Protein AF-A0A4S3MBA0-F1 (afdb_monomer)

Structure (mmCIF, N/CA/C/O backbone):
data_AF-A0A4S3MBA0-F1
#
_entry.id   AF-A0A4S3MBA0-F1
#
loop_
_atom_site.group_PDB
_atom_site.id
_atom_site.type_symbol
_atom_site.label_atom_id
_atom_site.label_alt_id
_atom_site.label_comp_id
_atom_site.label_asym_id
_atom_site.label_entity_id
_atom_site.label_seq_id
_atom_site.pdbx_PDB_ins_code
_atom_site.Cartn_x
_atom_site.Cartn_y
_atom_site.Cartn_z
_atom_site.occupancy
_atom_site.B_iso_or_equiv
_atom_site.auth_seq_id
_atom_site.auth_comp_id
_atom_site.auth_asym_id
_atom_site.auth_atom_id
_atom_site.pdbx_PDB_model_num
ATOM 1 N N . MET A 1 1 ? -13.113 13.086 11.455 1.00 45.12 1 MET A N 1
ATOM 2 C CA . MET A 1 1 ? -12.172 13.258 10.327 1.00 45.12 1 MET A CA 1
ATOM 3 C C . MET A 1 1 ? -11.023 12.290 10.549 1.00 45.12 1 MET A C 1
ATOM 5 O O . MET A 1 1 ? -10.414 12.361 11.603 1.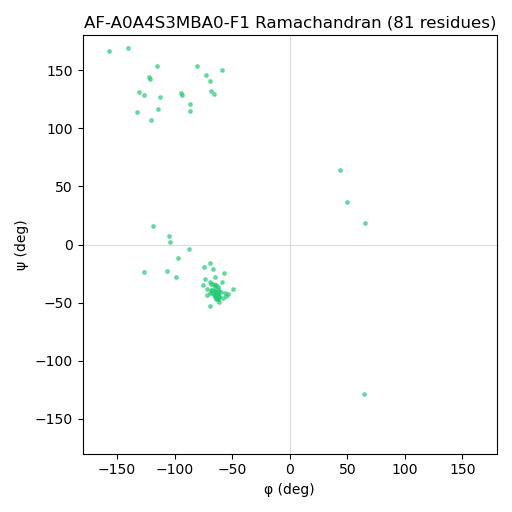00 45.12 1 MET A O 1
ATOM 9 N N . LEU A 1 2 ? -10.809 11.329 9.647 1.00 52.19 2 LEU A N 1
ATOM 10 C CA . LEU A 1 2 ? -9.663 10.414 9.713 1.00 52.19 2 LEU A CA 1
ATOM 11 C C . LEU A 1 2 ? -8.499 11.098 8.996 1.00 52.19 2 LEU A C 1
ATOM 13 O O . LEU A 1 2 ? -8.607 11.391 7.805 1.00 52.19 2 LEU A O 1
ATOM 17 N N . GLU A 1 3 ? -7.440 11.422 9.731 1.00 51.56 3 GLU A N 1
ATOM 18 C CA . GLU A 1 3 ? -6.244 12.037 9.165 1.00 51.56 3 GLU A CA 1
ATOM 19 C C . GLU A 1 3 ? -5.536 11.056 8.215 1.00 51.56 3 GLU A C 1
ATOM 21 O O . GLU A 1 3 ? -5.277 9.902 8.552 1.00 51.56 3 GLU A O 1
ATOM 26 N N . ASN A 1 4 ? -5.239 11.539 7.007 1.00 66.69 4 ASN A N 1
ATOM 27 C CA . ASN A 1 4 ? -4.096 11.137 6.185 1.00 66.69 4 ASN A CA 1
ATOM 28 C C . ASN A 1 4 ? -3.794 9.635 6.108 1.00 66.69 4 ASN A C 1
ATOM 30 O O . ASN A 1 4 ? -2.719 9.186 6.495 1.00 66.69 4 ASN A O 1
ATOM 34 N N . GLY A 1 5 ? -4.719 8.856 5.545 1.00 83.25 5 GLY A N 1
ATOM 35 C CA . GLY A 1 5 ? -4.388 7.512 5.074 1.00 83.25 5 GLY A CA 1
ATOM 36 C C . GLY A 1 5 ? -3.993 6.521 6.173 1.00 83.25 5 GLY A C 1
ATOM 37 O O . GLY A 1 5 ? -3.397 5.507 5.847 1.00 83.25 5 GLY A O 1
ATOM 38 N N . VAL A 1 6 ? -4.312 6.755 7.451 1.00 93.50 6 VAL A N 1
ATOM 39 C CA . VAL A 1 6 ? -4.114 5.765 8.527 1.00 93.50 6 VAL A CA 1
ATOM 40 C C . VAL A 1 6 ? -5.469 5.311 9.059 1.00 93.50 6 VAL A C 1
ATOM 42 O O . VAL A 1 6 ? -6.303 6.131 9.438 1.00 93.50 6 VAL A O 1
ATOM 45 N N . LEU A 1 7 ? -5.705 3.998 9.087 1.00 94.62 7 LEU A N 1
ATOM 46 C CA . LEU A 1 7 ? -6.966 3.409 9.535 1.00 94.62 7 LE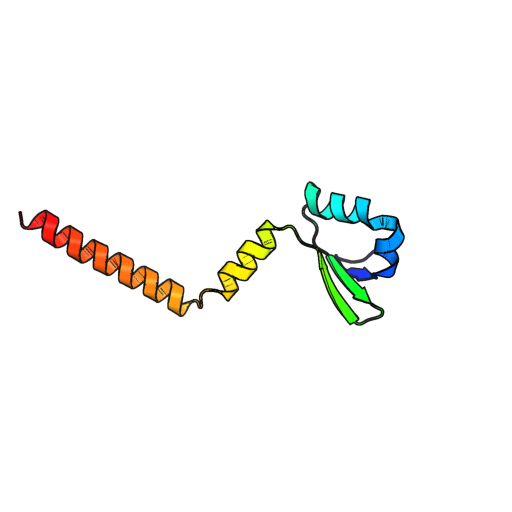U A CA 1
ATOM 47 C C . LEU A 1 7 ? -6.728 2.353 10.617 1.00 94.62 7 LEU A C 1
ATOM 49 O O . LEU A 1 7 ? -5.974 1.405 10.394 1.00 94.62 7 LEU A O 1
ATOM 53 N N . PRO A 1 8 ? -7.420 2.419 11.764 1.00 94.44 8 PRO A N 1
ATOM 54 C CA . PRO A 1 8 ? -7.393 1.316 12.706 1.00 94.44 8 PRO A CA 1
ATOM 55 C C . PRO A 1 8 ? -8.136 0.112 12.116 1.00 94.44 8 PRO A C 1
ATOM 57 O O . PRO A 1 8 ? -9.199 0.236 11.511 1.00 94.44 8 PRO A O 1
ATOM 60 N N . SER A 1 9 ? -7.610 -1.087 12.342 1.00 94.06 9 SER A N 1
ATOM 61 C CA . SER A 1 9 ? -8.204 -2.353 11.887 1.00 94.06 9 SER A CA 1
ATOM 62 C C . SER A 1 9 ? -9.637 -2.570 12.389 1.00 94.06 9 SER A C 1
ATOM 64 O O . SER A 1 9 ? -10.416 -3.264 11.740 1.00 94.06 9 SER A O 1
ATOM 66 N N . SER A 1 10 ? -10.021 -1.946 13.507 1.00 94.56 10 SER A N 1
ATOM 67 C CA . SER A 1 10 ? -11.405 -1.929 13.991 1.00 94.56 10 SER A CA 1
ATOM 68 C C . SER A 1 10 ? -12.356 -1.186 13.048 1.00 94.56 10 SER A C 1
ATOM 70 O O . SER A 1 10 ? -13.479 -1.645 12.859 1.00 94.56 10 SER A O 1
ATOM 72 N N . TYR A 1 11 ? -11.911 -0.100 12.408 1.00 93.62 11 TYR A N 1
ATOM 73 C CA . TYR A 1 11 ? -12.714 0.683 11.461 1.00 93.62 11 TYR A CA 1
ATOM 74 C C . TYR A 1 11 ? -13.043 -0.109 10.190 1.00 93.62 11 TYR A C 1
ATOM 76 O O . TYR A 1 11 ? -14.139 0.011 9.640 1.00 93.62 11 TYR A O 1
ATOM 84 N N . LEU A 1 12 ? -12.124 -0.977 9.757 1.00 92.25 12 LEU A N 1
ATOM 85 C CA . LEU A 1 12 ? -12.327 -1.827 8.585 1.00 92.25 12 LEU A CA 1
ATOM 86 C C . LEU A 1 12 ? -13.463 -2.837 8.776 1.00 92.25 12 LEU A C 1
ATOM 88 O O . LEU A 1 12 ? -14.095 -3.205 7.796 1.00 92.25 12 LEU A O 1
ATOM 92 N N . ARG A 1 13 ? -13.767 -3.266 10.009 1.00 90.75 13 ARG A N 1
ATOM 93 C CA . ARG A 1 13 ? -14.806 -4.285 10.253 1.00 90.75 13 ARG A CA 1
ATOM 94 C C . ARG A 1 13 ? -16.185 -3.872 9.743 1.00 90.75 13 ARG A C 1
ATOM 96 O O . ARG A 1 13 ? -16.952 -4.730 9.329 1.00 90.75 13 ARG A O 1
ATOM 103 N N . THR A 1 14 ? -16.480 -2.579 9.771 1.00 94.75 14 THR A N 1
ATOM 104 C CA . THR A 1 14 ? -17.760 -2.012 9.33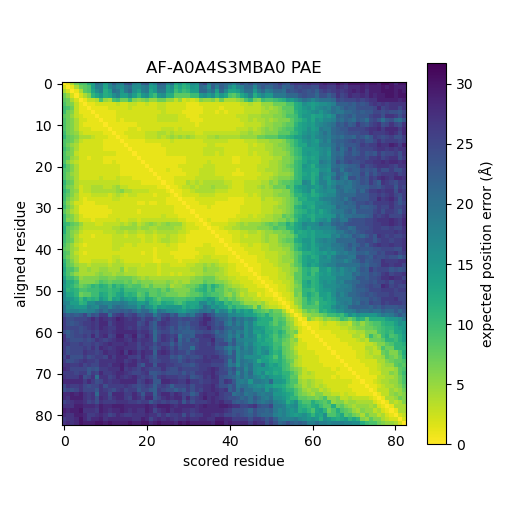1 1.00 94.75 14 THR A CA 1
ATOM 105 C C . THR A 1 14 ? -17.669 -1.282 7.996 1.00 94.75 14 THR A C 1
ATOM 107 O O . THR A 1 14 ? -18.680 -1.172 7.317 1.00 94.75 14 THR A O 1
ATOM 110 N N . ASN A 1 15 ? -16.482 -0.814 7.595 1.00 95.19 15 ASN A N 1
ATOM 111 C CA . ASN A 1 15 ? -16.319 0.082 6.442 1.00 95.19 15 ASN A CA 1
ATOM 112 C C . ASN A 1 15 ? -15.440 -0.511 5.327 1.00 95.19 15 ASN A C 1
ATOM 114 O O . ASN A 1 15 ? -14.958 0.226 4.470 1.00 95.19 15 ASN A O 1
ATOM 118 N N . LEU A 1 16 ? -15.182 -1.827 5.330 1.00 94.00 16 LEU A N 1
ATOM 119 C CA . LEU A 1 16 ? -14.249 -2.448 4.382 1.00 94.00 16 LEU A CA 1
ATOM 120 C C . LEU A 1 16 ? -14.608 -2.151 2.921 1.00 94.00 16 LEU A C 1
ATOM 122 O O . LEU A 1 16 ? -13.723 -1.814 2.141 1.00 94.00 16 LEU A O 1
ATOM 126 N N . ALA A 1 17 ? -15.888 -2.256 2.557 1.00 95.12 17 ALA A N 1
ATOM 127 C CA . ALA A 1 17 ? -16.339 -2.036 1.185 1.00 95.12 17 ALA A CA 1
ATOM 128 C C . ALA A 1 17 ? -16.056 -0.601 0.711 1.00 95.12 17 ALA A C 1
ATOM 130 O O . ALA A 1 17 ? -15.478 -0.408 -0.358 1.00 95.12 17 ALA A O 1
ATOM 131 N N . ASP A 1 18 ? -16.386 0.397 1.530 1.00 94.50 18 ASP A N 1
ATOM 132 C CA . ASP A 1 18 ? -16.154 1.807 1.205 1.00 94.50 18 ASP A CA 1
ATOM 133 C C . ASP A 1 18 ? -14.665 2.133 1.130 1.00 94.50 18 ASP A C 1
ATOM 135 O O . ASP A 1 18 ? -14.213 2.834 0.221 1.00 94.50 18 ASP A O 1
ATOM 139 N N . VAL A 1 19 ? -13.875 1.563 2.043 1.00 94.38 19 VAL A N 1
ATOM 140 C CA . VAL A 1 19 ? -12.419 1.696 2.019 1.00 94.38 19 VAL A CA 1
ATOM 141 C C . VAL A 1 19 ? -11.856 1.089 0.732 1.00 94.38 19 VAL A C 1
ATOM 143 O O . VAL A 1 19 ? -11.130 1.782 0.023 1.00 94.38 19 VAL A O 1
ATOM 146 N N . LEU A 1 20 ? -12.242 -0.136 0.357 1.00 93.44 20 LEU A N 1
ATOM 147 C CA . LEU A 1 20 ? -11.815 -0.769 -0.899 1.00 93.44 20 LEU A CA 1
ATOM 148 C C . LEU A 1 20 ? -12.237 0.041 -2.132 1.00 93.44 20 LEU A C 1
ATOM 150 O O . LEU A 1 20 ? -11.440 0.215 -3.052 1.00 93.44 20 LEU A O 1
ATOM 154 N N . ASN A 1 21 ? -13.455 0.586 -2.141 1.00 94.25 21 ASN A N 1
ATOM 155 C CA . ASN A 1 21 ? -13.928 1.458 -3.214 1.00 94.25 21 ASN A CA 1
ATOM 156 C C . ASN A 1 21 ? -13.085 2.731 -3.317 1.00 94.25 21 ASN A C 1
ATOM 158 O O . ASN A 1 21 ? -12.725 3.142 -4.418 1.00 94.25 21 ASN A O 1
ATOM 162 N N . SER A 1 22 ? -12.714 3.337 -2.190 1.00 92.88 22 SER A N 1
ATOM 163 C CA . SER A 1 22 ? -11.852 4.520 -2.198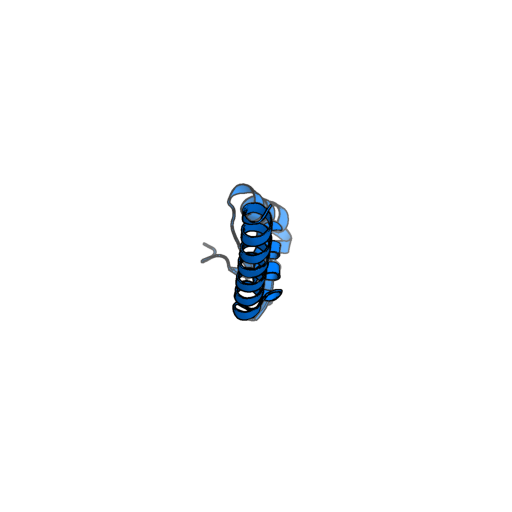 1.00 92.88 22 SER A CA 1
ATOM 164 C C . SER A 1 22 ? -10.421 4.212 -2.657 1.00 92.88 22 SER A C 1
ATOM 166 O O . SER A 1 22 ? -9.829 5.021 -3.370 1.00 92.88 22 SER A O 1
ATOM 168 N N . VAL A 1 23 ? -9.880 3.029 -2.342 1.00 92.06 23 VAL A N 1
ATOM 169 C CA . VAL A 1 23 ? -8.595 2.569 -2.898 1.00 92.06 23 VAL A CA 1
ATOM 170 C C . VAL A 1 23 ? -8.712 2.375 -4.408 1.00 92.06 23 VAL A C 1
ATOM 172 O O . VAL A 1 23 ? -7.870 2.855 -5.160 1.00 92.06 23 VAL A O 1
ATOM 175 N N . ARG A 1 24 ? -9.794 1.743 -4.876 1.00 90.38 24 ARG A N 1
ATOM 176 C CA . ARG A 1 24 ? -9.997 1.439 -6.297 1.00 90.38 24 ARG A CA 1
ATOM 177 C C . ARG A 1 24 ? -10.245 2.671 -7.163 1.00 90.38 24 ARG A C 1
ATOM 179 O O . ARG A 1 24 ? -9.603 2.830 -8.196 1.00 90.38 24 ARG A O 1
ATOM 186 N N . TYR A 1 25 ? -11.211 3.498 -6.781 1.00 90.94 25 TYR A N 1
ATOM 187 C CA . TYR A 1 25 ? -11.745 4.561 -7.637 1.00 90.94 25 TYR A CA 1
ATOM 188 C C . TYR A 1 25 ? -11.154 5.934 -7.330 1.00 90.94 25 TYR A C 1
ATOM 190 O O . TYR A 1 25 ? -11.069 6.766 -8.226 1.00 90.94 25 TYR A O 1
ATOM 198 N N . ALA A 1 26 ? -10.723 6.167 -6.089 1.00 88.19 26 ALA A N 1
ATOM 199 C CA . ALA A 1 26 ? -10.073 7.413 -5.688 1.00 88.19 26 ALA A CA 1
ATOM 200 C C . ALA A 1 26 ? -8.554 7.260 -5.506 1.00 88.19 26 ALA A C 1
ATOM 202 O O . ALA A 1 26 ? -7.914 8.192 -5.024 1.00 88.19 26 ALA A O 1
ATOM 203 N N . GLN A 1 27 ? -7.993 6.095 -5.868 1.00 88.31 27 GLN A N 1
ATOM 204 C CA . GLN A 1 27 ? -6.560 5.782 -5.799 1.00 88.31 27 GLN A CA 1
ATOM 205 C C . GLN A 1 27 ? -5.936 6.107 -4.434 1.00 88.31 27 GLN A C 1
ATOM 207 O O . GLN A 1 27 ? -4.807 6.586 -4.329 1.00 88.31 27 GLN A O 1
ATOM 212 N N . ARG A 1 28 ? -6.702 5.889 -3.358 1.00 90.88 28 ARG A N 1
ATOM 213 C CA . ARG A 1 28 ? -6.225 6.121 -1.994 1.00 90.88 28 ARG A CA 1
ATOM 214 C C . ARG A 1 28 ? -5.373 4.960 -1.508 1.00 90.88 28 ARG A C 1
ATOM 216 O O . ARG A 1 28 ? -5.570 3.818 -1.902 1.00 90.88 28 ARG A O 1
ATOM 223 N N . ARG A 1 29 ? -4.469 5.266 -0.583 1.00 91.88 29 ARG A N 1
ATOM 224 C CA . ARG A 1 29 ? -3.622 4.292 0.108 1.00 91.88 29 ARG A CA 1
ATOM 225 C C . ARG A 1 29 ? -3.874 4.400 1.596 1.00 91.88 29 ARG A C 1
ATOM 227 O O . ARG A 1 29 ? -4.050 5.510 2.105 1.00 91.88 29 ARG A O 1
ATOM 234 N N . TYR A 1 30 ? -3.869 3.264 2.281 1.00 94.50 30 TYR A N 1
ATOM 235 C CA . TYR A 1 30 ? -4.094 3.231 3.718 1.00 94.50 30 TYR A CA 1
ATOM 236 C C . TYR A 1 30 ? -3.052 2.397 4.451 1.00 94.50 30 TYR A C 1
ATOM 238 O O . TYR A 1 30 ? -2.809 1.251 4.097 1.00 94.50 30 TYR A O 1
A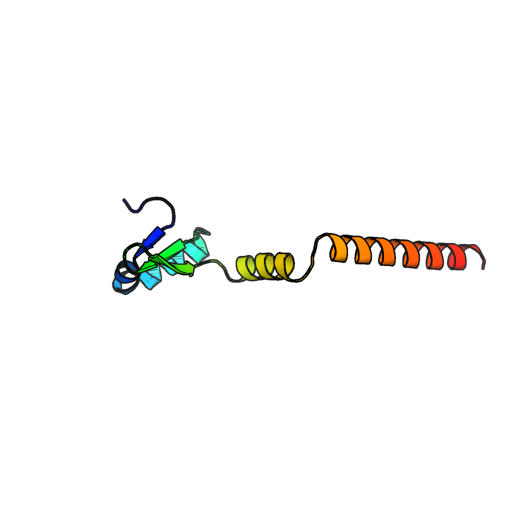TOM 246 N N . LEU A 1 31 ? -2.485 2.946 5.518 1.00 94.50 31 LEU A N 1
ATOM 247 C CA . LEU A 1 31 ? -1.757 2.215 6.541 1.00 94.50 31 LEU A CA 1
ATOM 248 C C . LEU A 1 31 ? -2.755 1.715 7.584 1.00 94.50 31 LEU A C 1
ATOM 250 O O . LEU A 1 31 ? -3.467 2.499 8.209 1.00 94.50 31 LEU A O 1
ATOM 254 N N . ILE A 1 32 ? -2.812 0.406 7.778 1.00 95.69 32 ILE A N 1
ATOM 255 C CA . ILE A 1 32 ? -3.708 -0.227 8.737 1.00 95.69 32 ILE A CA 1
ATOM 256 C C . ILE A 1 32 ? -2.975 -0.434 10.056 1.00 95.69 32 ILE A C 1
ATOM 258 O O . ILE A 1 32 ? -1.881 -1.002 10.074 1.00 95.69 32 ILE A O 1
ATOM 262 N N . THR A 1 33 ? -3.592 -0.028 11.165 1.00 95.81 33 THR A N 1
ATOM 263 C CA . THR A 1 33 ? -3.015 -0.158 12.509 1.00 95.81 33 THR A CA 1
ATOM 264 C C . THR A 1 33 ? -3.810 -1.101 13.415 1.00 95.81 33 THR A C 1
ATOM 266 O O . THR A 1 33 ? -5.020 -1.302 13.275 1.00 95.81 33 THR A O 1
ATOM 269 N N . ARG A 1 34 ? -3.139 -1.706 14.396 1.00 94.75 34 ARG A N 1
ATOM 270 C CA . ARG A 1 34 ? -3.762 -2.369 15.549 1.00 94.75 34 ARG A CA 1
ATOM 271 C C . ARG A 1 34 ? -3.253 -1.667 16.806 1.00 94.75 34 ARG A C 1
ATOM 273 O O . ARG A 1 34 ? -2.089 -1.803 17.167 1.00 94.75 34 ARG A O 1
ATOM 280 N N . GLY A 1 35 ? -4.116 -0.873 17.440 1.00 90.62 35 GLY A N 1
ATOM 281 C CA . GLY A 1 35 ? -3.664 0.101 18.436 1.00 90.62 35 GLY A CA 1
ATOM 282 C C . GLY A 1 35 ? -2.781 1.162 17.772 1.00 90.62 35 GLY A C 1
ATOM 283 O O . GLY A 1 35 ? -3.159 1.713 16.741 1.00 90.62 35 GLY A O 1
ATOM 284 N N . SER A 1 36 ? -1.597 1.410 18.329 1.00 89.62 36 SER A N 1
ATOM 285 C CA . SER A 1 36 ? -0.594 2.323 17.762 1.00 89.62 36 SER A CA 1
ATOM 286 C C . SER A 1 36 ? 0.358 1.662 16.759 1.00 89.62 36 SER A C 1
ATOM 288 O O . SER A 1 36 ? 1.189 2.350 16.172 1.00 89.62 36 SER A O 1
ATOM 290 N N . GLN A 1 37 ? 0.266 0.344 16.551 1.00 94.62 37 GLN A N 1
ATOM 291 C CA . GLN A 1 37 ? 1.214 -0.381 15.707 1.00 94.62 37 GLN A CA 1
ATOM 292 C C . GLN A 1 37 ? 0.710 -0.512 14.265 1.00 94.62 37 GLN A C 1
ATOM 294 O O . GLN A 1 37 ? -0.416 -0.981 14.067 1.00 94.62 37 GLN A O 1
ATOM 299 N N . PRO A 1 38 ? 1.516 -0.151 13.251 1.00 94.50 38 PRO A N 1
ATOM 300 C CA . PRO A 1 38 ? 1.218 -0.466 11.860 1.00 9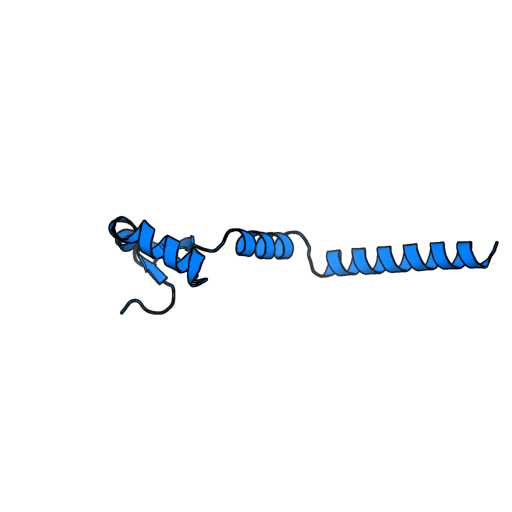4.50 38 PRO A CA 1
ATOM 301 C C . PRO A 1 38 ? 1.319 -1.977 11.625 1.00 94.50 38 PRO A C 1
ATOM 303 O O . PRO A 1 38 ? 2.285 -2.609 12.043 1.00 94.50 38 PRO A O 1
ATOM 306 N N . VAL A 1 39 ? 0.317 -2.558 10.965 1.00 96.19 39 VAL A N 1
ATOM 307 C CA . VAL A 1 39 ? 0.226 -4.013 10.736 1.00 96.19 39 VAL A CA 1
ATOM 308 C C . VAL A 1 39 ? 0.036 -4.397 9.274 1.00 96.19 39 VAL A C 1
ATOM 310 O O . VAL A 1 39 ? 0.356 -5.522 8.906 1.00 96.19 39 VAL A O 1
ATOM 313 N N . ALA A 1 40 ? -0.495 -3.503 8.439 1.00 93.81 40 ALA A N 1
ATOM 314 C CA . ALA A 1 40 ? -0.673 -3.759 7.012 1.00 93.81 40 ALA A CA 1
ATOM 315 C C . ALA A 1 40 ? -0.755 -2.450 6.225 1.00 93.81 40 ALA A C 1
ATOM 317 O O . ALA A 1 40 ? -0.973 -1.388 6.803 1.00 93.81 40 ALA A O 1
ATOM 318 N N . ALA A 1 41 ? -0.638 -2.538 4.905 1.00 92.44 41 ALA A N 1
ATOM 319 C CA . ALA A 1 41 ? -0.981 -1.461 3.988 1.00 92.44 41 ALA A CA 1
ATOM 320 C C . ALA A 1 41 ? -2.038 -1.958 2.997 1.00 92.44 41 ALA A C 1
ATOM 322 O O . ALA A 1 41 ? -2.024 -3.121 2.595 1.00 92.44 41 ALA A O 1
ATOM 323 N N . LEU A 1 42 ? -2.954 -1.077 2.616 1.00 93.06 42 LEU A N 1
ATOM 324 C CA . LEU A 1 42 ? -3.948 -1.308 1.584 1.00 93.06 42 LEU A CA 1
ATOM 325 C C . LEU A 1 42 ? -3.661 -0.354 0.425 1.00 93.06 42 LEU A C 1
ATOM 327 O O . LEU A 1 42 ? -3.703 0.868 0.587 1.00 93.06 42 LEU A O 1
ATOM 331 N N . VAL A 1 43 ? -3.339 -0.943 -0.718 1.00 92.19 43 VAL A N 1
ATOM 332 C CA . VAL A 1 43 ? -2.885 -0.278 -1.943 1.00 92.19 43 VAL A CA 1
ATOM 333 C C . VAL A 1 43 ? -3.518 -0.964 -3.151 1.00 92.19 43 VAL A C 1
ATOM 335 O O . VAL A 1 43 ? -4.119 -2.036 -3.022 1.00 92.19 43 VAL A O 1
ATOM 338 N N . LEU A 1 44 ? -3.393 -0.360 -4.328 1.00 90.00 44 LEU A N 1
ATOM 339 C CA . LEU A 1 44 ? -3.779 -1.009 -5.576 1.00 90.00 44 LEU A CA 1
ATOM 340 C C . LEU A 1 44 ? -2.764 -2.105 -5.948 1.00 90.00 44 LEU A C 1
ATOM 342 O O . LEU A 1 44 ? -1.569 -1.919 -5.725 1.00 90.00 44 LEU A O 1
ATOM 346 N N . PRO A 1 45 ? -3.194 -3.221 -6.571 1.00 86.62 45 PRO A N 1
ATOM 347 C CA . PRO A 1 45 ? -2.285 -4.308 -6.944 1.00 86.62 45 PRO A CA 1
ATOM 348 C C . PRO A 1 45 ? -1.081 -3.856 -7.785 1.00 86.62 45 PRO A C 1
ATOM 350 O O . PRO A 1 45 ? 0.045 -4.223 -7.482 1.00 86.62 45 PRO A O 1
ATOM 353 N N . HIS A 1 46 ? -1.294 -2.971 -8.765 1.00 82.62 46 HIS A N 1
ATOM 354 C CA . HIS A 1 46 ? -0.210 -2.471 -9.619 1.00 82.62 46 HIS A CA 1
ATOM 355 C C . HIS A 1 46 ? 0.815 -1.603 -8.873 1.00 82.62 46 HIS A C 1
ATOM 357 O O . HIS A 1 46 ? 1.932 -1.418 -9.344 1.00 82.62 46 HIS A O 1
ATOM 363 N N . GLU A 1 47 ? 0.458 -1.038 -7.717 1.00 84.69 47 GLU A N 1
ATOM 364 C CA . GLU A 1 47 ? 1.407 -0.288 -6.891 1.00 84.69 47 GLU A CA 1
ATOM 365 C C . GLU A 1 47 ? 2.374 -1.236 -6.181 1.00 84.69 47 GLU A C 1
ATOM 367 O O . GLU A 1 47 ? 3.526 -0.872 -5.945 1.00 84.69 47 GLU A O 1
ATOM 372 N N . LEU A 1 48 ? 1.927 -2.461 -5.882 1.00 80.56 48 LEU A N 1
ATOM 373 C CA . LEU A 1 48 ? 2.788 -3.508 -5.351 1.00 80.56 48 LEU A CA 1
ATOM 374 C C . LEU A 1 48 ? 3.775 -3.990 -6.417 1.00 80.56 48 LEU A C 1
ATOM 376 O O . LEU A 1 48 ? 4.956 -4.097 -6.108 1.00 80.56 48 LEU A O 1
ATOM 380 N N . ASP A 1 49 ? 3.333 -4.164 -7.667 1.00 78.31 49 ASP A N 1
ATOM 381 C CA . ASP A 1 49 ? 4.208 -4.552 -8.786 1.00 78.31 49 ASP A CA 1
ATOM 382 C C . ASP A 1 49 ? 5.379 -3.570 -8.960 1.00 78.31 49 ASP A C 1
ATOM 384 O O . ASP A 1 49 ? 6.526 -3.978 -9.140 1.00 78.31 49 ASP A O 1
ATOM 388 N N . VAL A 1 50 ? 5.115 -2.263 -8.833 1.00 76.69 50 VAL A N 1
ATOM 389 C CA . VAL A 1 50 ? 6.151 -1.218 -8.896 1.00 76.69 50 VAL A CA 1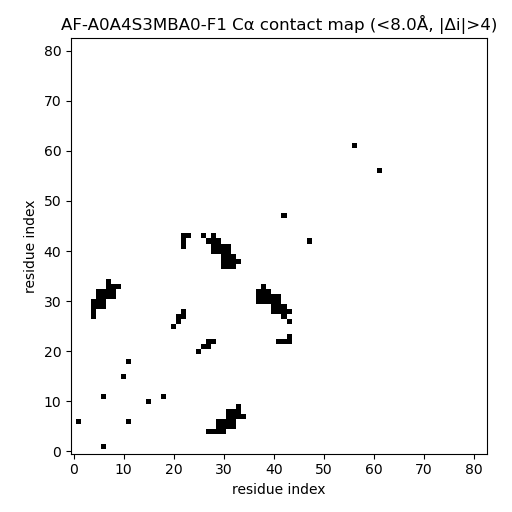
ATOM 390 C C . VAL A 1 50 ? 7.136 -1.338 -7.731 1.00 76.69 50 VAL A C 1
ATOM 392 O O . VAL A 1 50 ? 8.345 -1.220 -7.930 1.00 76.69 50 VAL A O 1
ATOM 395 N N . VAL A 1 51 ? 6.648 -1.575 -6.511 1.00 74.19 51 VAL A N 1
ATOM 396 C CA . VAL A 1 51 ? 7.509 -1.751 -5.330 1.00 74.19 51 VAL A CA 1
ATOM 397 C C . VAL A 1 51 ? 8.346 -3.022 -5.455 1.00 74.19 51 VAL A C 1
ATOM 399 O O . VAL A 1 51 ? 9.547 -2.989 -5.195 1.00 74.19 51 VAL A O 1
ATOM 402 N N . GLU A 1 52 ? 7.754 -4.124 -5.900 1.00 70.75 52 GLU A N 1
ATOM 403 C CA . GLU A 1 52 ? 8.466 -5.376 -6.140 1.00 70.75 52 GLU A CA 1
ATOM 404 C C . GLU A 1 52 ? 9.510 -5.225 -7.247 1.00 70.75 52 GLU A C 1
ATOM 406 O O . GLU A 1 52 ? 10.634 -5.687 -7.081 1.00 70.75 52 GLU A O 1
ATOM 411 N N . GLU A 1 53 ? 9.213 -4.524 -8.342 1.00 65.12 53 GLU A N 1
ATOM 412 C CA . GLU A 1 53 ? 10.181 -4.247 -9.408 1.00 65.12 53 GLU A CA 1
ATOM 413 C C . GLU A 1 53 ? 11.339 -3.351 -8.930 1.00 65.12 53 GLU A C 1
ATOM 415 O O . GLU A 1 53 ? 12.491 -3.529 -9.346 1.00 65.12 53 GLU A O 1
ATOM 420 N N . LEU A 1 54 ? 11.059 -2.403 -8.033 1.00 62.94 54 LEU A N 1
ATOM 421 C CA . LEU A 1 54 ? 12.079 -1.580 -7.380 1.00 62.94 54 LEU A CA 1
ATOM 422 C C . LEU A 1 54 ? 12.958 -2.399 -6.429 1.00 62.94 54 LEU A C 1
ATOM 424 O O . LEU A 1 54 ? 14.169 -2.192 -6.401 1.00 62.94 54 LEU A O 1
ATOM 428 N N . VAL A 1 55 ? 12.380 -3.343 -5.685 1.00 63.78 55 VAL A N 1
ATOM 429 C CA . VAL A 1 55 ? 13.117 -4.216 -4.756 1.00 63.78 55 VAL A CA 1
ATOM 430 C C . VAL A 1 55 ? 13.894 -5.308 -5.500 1.00 63.78 55 VAL A C 1
ATOM 432 O O . VAL A 1 55 ? 14.995 -5.673 -5.094 1.00 63.78 55 VAL A O 1
ATOM 435 N N . ARG A 1 56 ? 13.360 -5.819 -6.614 1.00 63.69 56 ARG A N 1
ATOM 436 C CA . ARG A 1 56 ? 13.924 -6.953 -7.358 1.00 63.69 56 ARG A CA 1
ATOM 437 C C . ARG A 1 56 ? 15.173 -6.601 -8.164 1.00 63.69 56 ARG A C 1
ATOM 439 O O . ARG A 1 56 ? 15.916 -7.511 -8.524 1.00 63.69 56 ARG A O 1
ATOM 446 N N . LYS A 1 57 ? 15.427 -5.321 -8.455 1.00 58.91 57 LYS A N 1
ATOM 447 C CA . LYS A 1 57 ? 16.639 -4.895 -9.169 1.00 58.91 57 LYS A CA 1
ATOM 448 C C . LYS A 1 57 ? 17.300 -3.718 -8.474 1.00 58.91 57 LYS A C 1
ATOM 450 O O . LYS A 1 57 ? 16.768 -2.608 -8.495 1.00 58.91 57 LYS A O 1
ATOM 455 N N . SER A 1 58 ? 18.500 -3.943 -7.938 1.00 66.56 58 SER A N 1
ATOM 456 C CA . SER A 1 58 ? 19.327 -2.838 -7.454 1.00 66.56 58 SER A CA 1
ATOM 457 C C . SER A 1 58 ? 19.611 -1.859 -8.607 1.00 66.56 58 SER A C 1
ATOM 459 O O . SER A 1 58 ? 19.680 -2.283 -9.768 1.00 66.56 58 SER A O 1
ATOM 461 N N . PRO A 1 59 ? 19.797 -0.554 -8.339 1.00 65.25 59 PRO A N 1
ATOM 462 C CA . PRO A 1 59 ? 20.190 0.411 -9.369 1.00 65.25 59 PRO A CA 1
ATOM 463 C C . PRO A 1 59 ? 21.394 -0.067 -10.195 1.00 65.25 59 PRO A C 1
ATOM 465 O O . PRO A 1 59 ? 21.375 0.035 -11.418 1.00 65.25 59 PRO A O 1
ATOM 468 N N . ALA A 1 60 ? 22.360 -0.721 -9.543 1.00 63.44 60 ALA A N 1
ATOM 469 C CA . ALA A 1 60 ? 23.526 -1.316 -10.190 1.00 63.44 60 ALA A CA 1
ATOM 470 C C . ALA A 1 60 ? 23.172 -2.459 -11.163 1.00 63.44 60 ALA A C 1
ATOM 472 O O . ALA A 1 60 ? 23.804 -2.601 -12.205 1.00 63.44 60 ALA A O 1
ATOM 473 N N . GLN A 1 61 ? 22.144 -3.265 -10.872 1.00 64.50 61 GLN A N 1
ATOM 474 C CA . GLN A 1 61 ? 21.672 -4.313 -11.788 1.00 64.50 61 GLN A CA 1
ATOM 475 C C . GLN A 1 61 ? 20.953 -3.728 -13.009 1.00 64.50 61 GLN A C 1
ATOM 477 O O . GLN A 1 61 ? 21.152 -4.218 -14.120 1.00 64.50 61 GLN A O 1
ATOM 482 N N . LYS A 1 62 ? 20.163 -2.660 -12.831 1.00 71.62 62 LYS A N 1
ATOM 483 C CA . LYS A 1 62 ? 19.540 -1.940 -13.958 1.00 71.62 62 LYS A CA 1
ATOM 484 C C . LYS A 1 62 ? 20.601 -1.281 -14.847 1.00 71.62 62 LYS A C 1
ATOM 486 O O . LYS A 1 62 ? 20.498 -1.332 -16.071 1.00 71.62 62 LYS A O 1
ATOM 491 N N . GLU A 1 63 ? 21.640 -0.718 -14.238 1.00 73.25 63 GLU A N 1
ATOM 492 C CA . GLU A 1 63 ? 22.773 -0.101 -14.933 1.00 73.25 63 GLU A CA 1
ATOM 493 C C . GLU A 1 63 ? 23.613 -1.137 -15.696 1.00 73.25 63 GLU A C 1
ATOM 495 O O . GLU A 1 63 ? 23.946 -0.929 -16.864 1.00 73.25 63 GLU A O 1
ATOM 500 N N . TYR A 1 64 ? 23.861 -2.305 -15.097 1.00 78.31 64 TYR A N 1
ATOM 501 C CA . TYR A 1 64 ? 24.548 -3.413 -15.759 1.00 78.31 64 TYR A CA 1
ATOM 502 C C . TYR A 1 64 ? 23.776 -3.940 -16.978 1.00 78.31 64 TYR A C 1
ATOM 504 O O . TYR A 1 64 ? 24.354 -4.113 -18.051 1.00 78.31 64 TYR A O 1
ATOM 512 N N . GLU A 1 65 ? 22.462 -4.152 -16.857 1.00 76.12 65 GLU A N 1
ATOM 513 C CA . GLU A 1 65 ? 21.623 -4.588 -17.982 1.00 76.12 65 GLU A CA 1
ATOM 514 C C . GLU A 1 65 ? 21.593 -3.560 -19.121 1.00 76.12 65 GLU A C 1
ATOM 516 O O . GLU A 1 65 ? 21.596 -3.931 -20.299 1.00 76.12 65 GLU A O 1
ATOM 521 N N . TYR A 1 66 ? 21.594 -2.268 -18.785 1.00 75.06 66 TYR A N 1
ATOM 522 C CA . TYR A 1 66 ? 21.674 -1.192 -19.766 1.00 75.06 66 TYR A CA 1
ATOM 523 C C . TYR A 1 66 ? 23.012 -1.211 -20.520 1.00 75.06 66 TYR A C 1
ATOM 525 O O . TYR A 1 66 ? 23.020 -1.188 -21.754 1.00 75.06 66 TYR A O 1
ATOM 533 N N . MET A 1 67 ? 24.136 -1.345 -19.807 1.00 80.38 67 MET A N 1
ATOM 534 C CA . MET A 1 67 ? 25.466 -1.462 -20.419 1.00 80.38 67 MET A CA 1
ATOM 535 C C . MET A 1 67 ? 25.579 -2.712 -21.302 1.00 80.38 67 MET A C 1
ATOM 537 O O . MET A 1 67 ? 26.025 -2.618 -22.447 1.00 80.38 67 MET A O 1
ATOM 541 N N . ALA A 1 68 ? 25.081 -3.859 -20.832 1.00 79.12 68 ALA A N 1
ATOM 542 C CA . ALA A 1 68 ? 25.076 -5.106 -21.595 1.00 79.12 68 ALA A CA 1
ATOM 543 C C . ALA A 1 68 ? 24.246 -4.999 -22.889 1.00 79.12 68 ALA A C 1
ATOM 545 O O . ALA A 1 68 ? 24.667 -5.478 -23.947 1.00 79.12 68 ALA A O 1
ATOM 546 N N . ARG A 1 69 ? 23.086 -4.325 -22.841 1.00 77.44 69 ARG A N 1
ATOM 547 C CA . ARG A 1 69 ? 22.266 -4.032 -24.031 1.00 77.44 69 ARG A CA 1
ATOM 548 C C . ARG A 1 69 ? 22.985 -3.112 -25.014 1.00 77.44 69 ARG A C 1
ATOM 550 O O . ARG A 1 69 ? 22.967 -3.391 -26.213 1.00 77.44 69 ARG A O 1
ATOM 557 N N . MET A 1 70 ? 23.638 -2.059 -24.527 1.00 82.19 70 MET A N 1
ATOM 558 C CA . MET A 1 70 ? 24.403 -1.123 -25.358 1.00 82.19 70 MET A CA 1
ATOM 559 C C . MET A 1 70 ? 25.594 -1.802 -26.048 1.00 82.19 70 MET A C 1
ATOM 561 O O . MET A 1 70 ? 25.834 -1.572 -27.234 1.00 82.19 70 MET A O 1
ATOM 565 N N . GLU A 1 71 ? 26.315 -2.684 -25.356 1.00 79.69 71 GLU A N 1
ATOM 566 C CA . GLU A 1 71 ? 27.406 -3.464 -25.951 1.00 79.69 71 GLU A CA 1
ATOM 567 C C . GLU A 1 71 ? 26.917 -4.492 -26.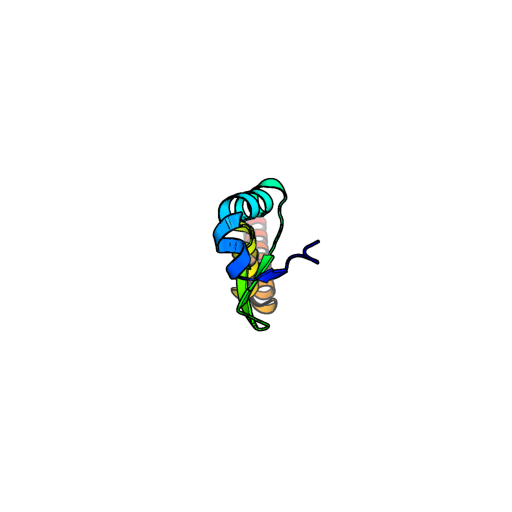972 1.00 79.69 71 GLU A C 1
ATOM 569 O O . GLU A 1 71 ? 27.553 -4.684 -28.011 1.00 79.69 71 GLU A O 1
ATOM 574 N N . ALA A 1 72 ? 25.786 -5.154 -26.712 1.00 77.19 72 ALA A N 1
ATOM 575 C CA . ALA A 1 72 ? 25.162 -6.058 -27.676 1.00 77.19 72 ALA A CA 1
ATOM 576 C C . ALA A 1 72 ? 24.761 -5.313 -28.958 1.00 77.19 72 ALA A C 1
ATOM 578 O O . ALA A 1 72 ? 25.086 -5.762 -30.057 1.00 77.19 72 ALA A O 1
ATOM 579 N N . TRP A 1 73 ? 24.151 -4.135 -28.819 1.00 71.38 73 TRP A N 1
ATOM 580 C CA . TRP A 1 73 ? 23.827 -3.262 -29.947 1.00 71.38 73 TRP A CA 1
ATOM 581 C C . TRP A 1 73 ? 25.074 -2.793 -30.694 1.00 71.38 73 TRP A C 1
ATOM 583 O O . TRP A 1 73 ? 25.111 -2.875 -31.921 1.00 71.38 73 TRP A O 1
ATOM 593 N N . ARG A 1 74 ? 26.125 -2.362 -29.985 1.00 70.06 74 ARG A N 1
ATOM 594 C CA . ARG A 1 74 ? 27.397 -1.946 -30.598 1.00 70.06 74 ARG A CA 1
ATOM 595 C C . ARG A 1 74 ? 28.003 -3.075 -31.432 1.00 70.06 74 ARG A C 1
ATOM 597 O O . ARG A 1 74 ? 28.381 -2.840 -32.574 1.00 70.06 74 ARG A O 1
ATOM 604 N N . ARG A 1 75 ? 28.044 -4.300 -30.900 1.00 74.50 75 ARG A N 1
ATOM 605 C CA . ARG A 1 75 ? 28.551 -5.477 -31.626 1.00 74.50 75 ARG A CA 1
ATOM 606 C C . ARG A 1 75 ? 27.712 -5.798 -32.861 1.00 74.50 75 ARG A C 1
ATOM 608 O O . ARG A 1 75 ? 28.275 -5.955 -33.939 1.00 74.50 75 ARG A O 1
ATOM 615 N N . ALA A 1 76 ? 26.386 -5.819 -32.734 1.00 70.81 76 ALA A N 1
ATOM 616 C CA . ALA A 1 76 ? 25.489 -6.074 -33.862 1.00 70.81 76 ALA A CA 1
ATOM 617 C C . ALA A 1 76 ? 25.614 -5.007 -34.968 1.00 70.81 76 ALA A C 1
ATOM 619 O O . ALA A 1 76 ? 25.627 -5.335 -36.150 1.00 70.81 76 ALA A O 1
ATOM 620 N N . SER A 1 77 ? 25.783 -3.738 -34.586 1.00 65.88 77 SER A N 1
ATOM 621 C CA . SER A 1 77 ? 25.920 -2.607 -35.517 1.00 65.88 77 SER A CA 1
ATOM 622 C C . SER A 1 77 ? 27.242 -2.623 -36.290 1.00 65.88 77 SER A C 1
ATOM 624 O O . SER A 1 77 ? 27.296 -2.173 -37.431 1.00 65.88 77 SER A O 1
ATOM 626 N N . VAL A 1 78 ? 28.315 -3.127 -35.671 1.00 68.38 78 VAL A N 1
ATOM 627 C CA . VAL A 1 78 ? 29.625 -3.298 -36.320 1.00 68.38 78 VAL A CA 1
ATOM 628 C C . VAL A 1 78 ? 29.581 -4.449 -37.321 1.00 68.38 78 VAL A C 1
ATOM 630 O O . VAL A 1 78 ? 30.051 -4.287 -38.442 1.00 68.38 78 VAL A O 1
ATOM 633 N N . VAL A 1 79 ? 28.956 -5.573 -36.956 1.00 61.62 79 VAL A N 1
ATOM 634 C CA . VAL A 1 79 ? 28.768 -6.719 -37.862 1.00 61.62 79 VAL A CA 1
ATOM 635 C C . VAL A 1 79 ? 27.899 -6.334 -39.064 1.00 61.62 79 VAL A C 1
ATOM 637 O O . VAL A 1 79 ? 28.251 -6.653 -40.192 1.00 61.62 79 VAL A O 1
ATOM 640 N N . ALA A 1 80 ? 26.822 -5.575 -38.847 1.00 56.28 80 ALA A N 1
ATOM 641 C CA . ALA A 1 80 ? 25.935 -5.109 -39.915 1.00 56.28 80 ALA A CA 1
ATOM 642 C C . ALA A 1 80 ? 26.561 -4.058 -40.858 1.00 56.28 80 ALA A C 1
ATOM 644 O O . ALA A 1 80 ? 26.008 -3.802 -41.920 1.00 56.28 80 ALA A O 1
ATOM 645 N N . ARG A 1 81 ? 27.680 -3.424 -40.477 1.00 57.72 81 ARG A N 1
ATOM 646 C CA . ARG A 1 81 ? 28.425 -2.465 -41.319 1.00 57.72 81 ARG A CA 1
ATOM 647 C C . ARG A 1 81 ? 29.612 -3.083 -42.061 1.00 57.72 81 ARG A C 1
ATOM 649 O O . ARG A 1 81 ? 30.203 -2.402 -42.892 1.00 57.72 81 ARG A O 1
ATOM 656 N N . ALA A 1 82 ? 29.997 -4.310 -41.715 1.00 57.19 82 ALA A N 1
ATOM 657 C CA . ALA A 1 82 ? 31.180 -4.986 -42.244 1.00 57.19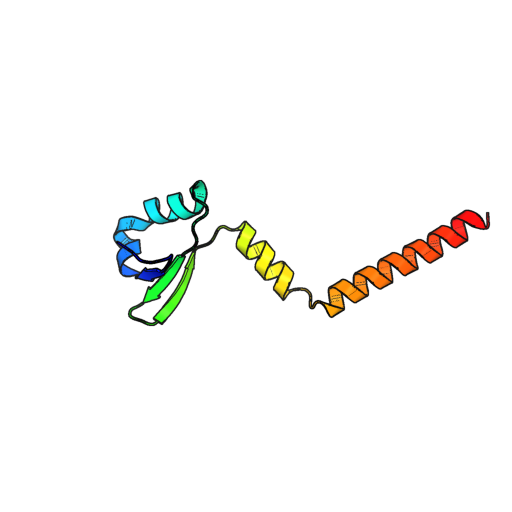 82 ALA A CA 1
ATOM 658 C C . ALA A 1 82 ? 30.860 -6.072 -43.293 1.00 57.19 82 ALA A C 1
ATOM 660 O O . ALA A 1 82 ? 31.784 -6.739 -43.756 1.00 57.19 82 ALA A O 1
ATOM 661 N N . GLY A 1 83 ? 29.585 -6.258 -43.646 1.00 47.91 83 GLY A N 1
ATOM 662 C CA . GLY A 1 83 ? 29.116 -7.097 -44.756 1.00 47.91 83 GLY A CA 1
ATOM 663 C C . GLY A 1 83 ? 28.380 -6.257 -45.785 1.00 47.91 83 GLY A C 1
ATOM 664 O O . GLY A 1 83 ? 28.440 -6.636 -46.972 1.00 47.91 83 GLY A O 1
#

Mean predicted aligned error: 12.45 Å

InterPro domains:
  IPR036165 YefM-like superfamily [SSF143120] (6-72)

Organism: NCBI:txid1294297

Foldseek 3Di:
DDPDQEEEPVVCVPCVVVVVCCCVPVVGKHQYDHVPHGDDIDHDPVVVVVVCVPVVADPVRVVVVVVVVVVVVVVVVVVVVVD

Radius of gyration: 22.52 Å; Cα contacts (8 Å, |Δi|>4): 58; chains: 1; bounding box: 49×20×63 Å

pLDDT: mean 80.61, std 13.96, range [45.12, 96.19]

Sequence (83 aa):
MLENGVLPSSYLRTNLADVLNSVRYAQRRYLITRGSQPVAALVLPHELDVVEELVRKSPAQKEYEYMARMEAWRRASVVARAG

Nearest PDB structures (foldseek):
  3g5o-assembly1_D  TM=6.698E-01  e=2.792E-03  Mycobacterium tuberculosis H37Rv
  6l8f-assembly1_A  TM=7.146E-01  e=1.663E-02  Staphylococcus aureus subsp. aureus NCTC 8325
  7v5y-assembly1_A  TM=7.592E-01  e=8.632E-02  Staphylococcus aureus subsp. aureus NCTC 8325
  6l8e-assembly2_L  TM=7.306E-01  e=1.396E-01  Staphylococcus aureus subsp. aureus NCTC 8325
  2a6q-assembly3_D  TM=7.826E-01  e=2.969E-01  Escherichia coli

Secondary structure (DSSP, 8-state):
---TTEEEHHHHHHHHHHHHHHHHHS---EEEEETTEEEEEE--HHHHHHHHHHHHS-HHHHHHHHHHHHHHHHHHHHHTT--

Solvent-accessible surface area (backbone atoms only — not comparable to full-atom values): 4872 Å² total; per-residue (Å²): 135,80,65,87,46,53,42,49,56,74,58,45,78,82,40,44,68,61,52,52,48,37,27,70,76,66,69,39,54,33,41,28,18,61,83,92,41,79,75,48,73,49,67,51,72,72,60,50,53,54,51,49,56,57,70,74,41,54,71,68,55,54,51,48,54,51,52,54,50,52,52,52,50,52,52,52,54,51,57,71,71,74,116